Protein AF-A0AA95D814-F1 (afdb_monomer)

Radius of gyration: 14.43 Å; Cα contacts (8 Å, |Δi|>4): 117; chains: 1; bounding box: 37×27×40 Å

Foldseek 3Di:
DVVLLVQLVVLLVVLVVVDDDDQPVLVVLLVVCVVDDPVVSLVVQLVVLLVLLCVLLPVVLVVDDDLVCSLPVSQVVQLVVSVGPDPSSCSNSSSLSNSLSVCCSVDHSVSSSVSSSVVSVVSVVVSVD

Sequence (129 aa):
MLVSLGVMVSTALIMSAIFSGCAVNQETLVTVQDQAPMLPFILFLLNASVVEEVFYREVLWGVLSQPVVQFLLTSFLFTLAHHPSSLITWGLYGSLGLVLGLVRLKADCFTSTLVHLSWNGIVFFLSLL

Solvent-accessible surface area (backbone atoms only — not comparable to full-atom values): 6921 Å² total; per-residue (Å²): 99,70,69,56,51,52,52,51,52,50,49,47,53,50,43,57,73,78,41,94,78,80,47,70,60,58,54,49,50,52,57,48,54,78,74,44,62,66,68,64,49,51,52,48,54,52,48,49,31,48,52,52,32,46,45,37,55,41,54,54,30,68,74,43,90,46,72,69,55,31,34,52,50,39,12,50,53,51,22,55,75,61,64,54,86,45,74,57,35,42,51,49,37,37,51,48,23,44,49,40,30,50,38,35,74,76,65,36,48,67,62,24,26,53,44,46,41,50,51,54,52,50,53,53,56,60,71,76,108

pLDDT: mean 91.0, std 8.49, range [60.0, 98.69]

Secondary structure (DSSP, 8-state):
-HHHHHHHHHHHHHHHHHS----HHHHHHHHHHHHS-HHHHHHHHHHHHHHHHIIIIIIHHHH---HHHHHHHHHHHHHHHT---SHHHHHHHHHHHHHHHHHHHHS-HHHHHHHHHHHHHHHHHHHT-

Structure (mmCIF, N/CA/C/O backbone):
data_AF-A0AA95D814-F1
#
_entry.id   AF-A0AA95D814-F1
#
loop_
_atom_site.group_PDB
_atom_site.id
_atom_site.type_symbol
_atom_site.label_atom_id
_atom_site.label_alt_id
_atom_site.label_comp_id
_atom_site.label_asym_id
_atom_site.label_entity_id
_atom_site.label_seq_id
_atom_site.pdbx_PDB_ins_code
_atom_site.Cartn_x
_atom_site.Cartn_y
_atom_site.Cartn_z
_atom_site.occupancy
_atom_site.B_iso_or_equiv
_atom_site.auth_seq_id
_atom_site.auth_comp_id
_atom_site.auth_asym_id
_atom_site.auth_atom_id
_atom_site.pdbx_PDB_model_num
ATOM 1 N N . MET A 1 1 ? 4.962 9.132 8.890 1.00 76.31 1 MET A N 1
ATOM 2 C CA . MET A 1 1 ? 5.333 9.260 7.463 1.00 76.31 1 MET A CA 1
ATOM 3 C C . MET A 1 1 ? 6.809 8.939 7.220 1.00 76.31 1 MET A C 1
ATOM 5 O O . MET A 1 1 ? 7.071 7.855 6.730 1.00 76.31 1 MET A O 1
ATOM 9 N N . LEU A 1 2 ? 7.776 9.788 7.607 1.00 84.25 2 LEU A N 1
ATOM 10 C CA . LEU A 1 2 ? 9.208 9.550 7.315 1.00 84.25 2 LEU A CA 1
ATOM 11 C C . LEU A 1 2 ? 9.769 8.253 7.918 1.00 84.25 2 LEU A C 1
ATOM 13 O O . LEU A 1 2 ? 10.457 7.513 7.227 1.00 84.25 2 LEU A O 1
ATOM 17 N N . VAL A 1 3 ? 9.429 7.940 9.175 1.00 87.31 3 VAL A N 1
ATOM 18 C CA . VAL A 1 3 ? 9.841 6.675 9.816 1.00 87.31 3 VAL A CA 1
ATOM 19 C C . VAL A 1 3 ? 9.297 5.468 9.047 1.00 87.31 3 VAL A C 1
ATOM 21 O O . VAL A 1 3 ? 10.037 4.534 8.770 1.00 87.31 3 VAL A O 1
ATOM 24 N N . SER A 1 4 ? 8.022 5.513 8.651 1.00 87.00 4 SER A N 1
ATOM 25 C CA . SER A 1 4 ? 7.368 4.466 7.858 1.00 87.00 4 SER A CA 1
ATOM 26 C C . SER A 1 4 ? 8.091 4.238 6.528 1.00 87.00 4 SER A C 1
ATOM 28 O O . SER A 1 4 ? 8.433 3.105 6.208 1.00 87.00 4 SER A O 1
ATOM 30 N N . LEU A 1 5 ? 8.405 5.317 5.804 1.00 87.38 5 LEU A N 1
ATOM 31 C CA . LEU A 1 5 ? 9.161 5.247 4.551 1.00 87.38 5 LEU A CA 1
ATOM 32 C C . LEU A 1 5 ? 10.577 4.701 4.772 1.00 87.38 5 LEU A C 1
ATOM 34 O O . LEU A 1 5 ? 11.019 3.843 4.017 1.00 87.38 5 LEU A O 1
ATOM 38 N N . GLY A 1 6 ? 11.261 5.129 5.836 1.00 86.38 6 GLY A N 1
ATOM 39 C CA . GLY A 1 6 ? 12.580 4.609 6.200 1.00 86.38 6 GLY A CA 1
ATOM 40 C C . GLY A 1 6 ? 12.572 3.100 6.463 1.00 86.38 6 GLY A C 1
ATOM 41 O O . GLY A 1 6 ? 13.455 2.391 5.982 1.00 86.38 6 GLY A O 1
ATOM 42 N N . VAL A 1 7 ? 11.552 2.589 7.162 1.00 88.31 7 VAL A N 1
ATOM 43 C CA . VAL A 1 7 ? 11.365 1.144 7.394 1.00 88.31 7 VAL A CA 1
ATOM 44 C C . VAL A 1 7 ? 11.106 0.405 6.082 1.00 88.31 7 VAL A C 1
ATOM 46 O O . VAL A 1 7 ? 11.696 -0.650 5.850 1.00 88.31 7 VAL A O 1
ATOM 49 N N . MET A 1 8 ? 10.267 0.958 5.207 1.00 88.81 8 MET A N 1
ATOM 50 C CA . MET A 1 8 ? 9.931 0.343 3.919 1.00 88.81 8 MET A CA 1
ATOM 51 C C . MET A 1 8 ? 11.145 0.269 2.987 1.00 88.81 8 MET A C 1
ATOM 53 O O . MET A 1 8 ? 11.447 -0.802 2.468 1.00 88.81 8 MET A O 1
ATOM 57 N N . VAL A 1 9 ? 11.903 1.364 2.858 1.00 88.19 9 VAL A N 1
ATOM 58 C CA . VAL A 1 9 ? 13.158 1.397 2.087 1.00 88.19 9 VAL A CA 1
ATOM 59 C C . VAL A 1 9 ? 14.169 0.408 2.662 1.00 88.19 9 VAL A C 1
ATOM 61 O O . VAL A 1 9 ? 14.727 -0.393 1.920 1.00 88.19 9 VAL A O 1
ATOM 64 N N . SER A 1 10 ? 14.376 0.411 3.983 1.00 88.19 10 SER A N 1
ATOM 65 C CA . SER A 1 10 ? 15.325 -0.509 4.626 1.00 88.19 10 SER A CA 1
ATOM 66 C C . SER A 1 10 ? 14.944 -1.968 4.386 1.00 88.19 10 SER A C 1
ATOM 68 O O . SER A 1 10 ? 15.802 -2.782 4.059 1.00 88.19 10 SER A O 1
ATOM 70 N N . THR A 1 11 ? 13.655 -2.299 4.494 1.00 84.94 11 THR A N 1
ATOM 71 C CA . THR A 1 11 ? 13.174 -3.664 4.257 1.00 84.94 11 THR A CA 1
ATOM 72 C C . THR A 1 11 ? 13.371 -4.063 2.802 1.00 84.94 11 THR A C 1
ATOM 74 O O . THR A 1 11 ? 13.866 -5.155 2.543 1.00 84.94 11 THR A O 1
ATOM 77 N N . ALA A 1 12 ? 13.065 -3.175 1.854 1.00 84.25 12 ALA A N 1
ATOM 78 C CA . ALA A 1 1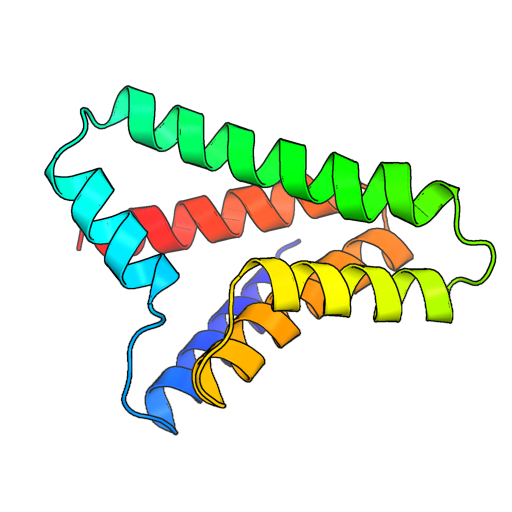2 ? 13.294 -3.442 0.440 1.00 84.25 12 ALA A CA 1
ATOM 79 C C . ALA A 1 12 ? 14.775 -3.692 0.128 1.00 84.25 12 ALA A C 1
ATOM 81 O O . ALA A 1 12 ? 15.098 -4.677 -0.528 1.00 84.25 12 ALA A O 1
ATOM 82 N N . LEU A 1 13 ? 15.681 -2.872 0.668 1.00 85.50 13 LEU A N 1
ATOM 83 C CA . LEU A 1 13 ? 17.125 -3.059 0.496 1.00 85.50 13 LEU A CA 1
ATOM 84 C C . LEU A 1 13 ? 17.620 -4.377 1.106 1.00 85.50 13 LEU A C 1
ATOM 86 O O . LEU A 1 13 ? 18.391 -5.092 0.471 1.00 85.50 13 LEU A O 1
ATOM 90 N N . ILE A 1 14 ? 17.163 -4.722 2.314 1.00 85.94 14 ILE A N 1
ATOM 91 C CA . ILE A 1 14 ? 17.521 -5.981 2.983 1.00 85.94 14 ILE A CA 1
ATOM 92 C C . ILE A 1 14 ? 17.025 -7.183 2.171 1.00 85.94 14 ILE A C 1
ATOM 94 O O . ILE A 1 14 ? 17.789 -8.118 1.940 1.00 85.94 14 ILE A O 1
ATOM 98 N N . MET A 1 15 ? 15.771 -7.157 1.711 1.00 82.50 15 MET A N 1
ATOM 99 C CA . MET A 1 15 ? 15.199 -8.250 0.919 1.00 82.50 15 MET A CA 1
ATOM 100 C C . MET A 1 15 ? 15.957 -8.438 -0.397 1.00 82.50 15 MET A C 1
ATOM 102 O O . MET A 1 15 ? 16.285 -9.573 -0.733 1.00 82.50 15 MET A O 1
ATOM 106 N N . SER A 1 16 ? 16.316 -7.346 -1.078 1.00 79.31 16 SER A N 1
ATOM 107 C CA . SER A 1 16 ? 17.122 -7.379 -2.306 1.00 79.31 16 SER A CA 1
ATOM 108 C C . SER A 1 16 ? 18.564 -7.847 -2.084 1.00 79.31 16 SER A C 1
ATOM 110 O O . SER A 1 16 ? 19.160 -8.436 -2.979 1.00 79.31 16 SER A O 1
ATOM 112 N N . ALA A 1 17 ? 19.149 -7.588 -0.910 1.00 82.00 17 ALA A N 1
ATOM 113 C CA . ALA A 1 17 ? 20.508 -8.028 -0.588 1.00 82.00 17 ALA A CA 1
ATOM 114 C C . ALA A 1 17 ? 20.576 -9.520 -0.226 1.00 82.00 17 ALA A C 1
ATOM 116 O O . ALA A 1 17 ? 21.564 -10.186 -0.529 1.00 82.00 17 ALA A O 1
ATOM 117 N N . ILE A 1 18 ? 19.544 -10.038 0.447 1.00 79.75 18 ILE A N 1
ATOM 118 C CA . ILE A 1 18 ? 19.492 -11.432 0.910 1.00 79.75 18 ILE A CA 1
ATOM 119 C C . ILE A 1 18 ? 19.026 -12.369 -0.204 1.00 79.75 18 ILE A C 1
ATOM 121 O O . ILE A 1 18 ? 19.485 -13.509 -0.282 1.00 79.75 18 ILE A O 1
ATOM 125 N N . PHE A 1 19 ? 18.117 -11.910 -1.060 1.00 73.31 19 PHE A N 1
ATOM 126 C CA . PHE A 1 19 ? 17.492 -12.753 -2.061 1.00 73.31 19 PHE A CA 1
ATOM 127 C C . PHE A 1 19 ? 17.583 -12.151 -3.466 1.00 73.31 19 PHE A C 1
ATOM 129 O O . PHE A 1 19 ? 17.277 -10.982 -3.681 1.00 73.31 19 PHE A O 1
ATOM 136 N N . SER A 1 20 ? 17.944 -12.976 -4.449 1.00 64.25 20 SER A N 1
ATOM 137 C CA . SER A 1 20 ? 17.944 -12.596 -5.861 1.00 64.25 20 SER A CA 1
ATOM 138 C C . SER A 1 20 ? 16.560 -12.820 -6.485 1.00 64.25 20 SER A C 1
ATOM 140 O O . SER A 1 20 ? 16.069 -13.946 -6.555 1.00 64.25 20 SER A O 1
ATOM 142 N N . GLY A 1 21 ? 15.916 -11.749 -6.952 1.00 61.56 21 GLY A N 1
ATOM 143 C CA . GLY A 1 21 ? 14.664 -11.830 -7.712 1.00 61.56 21 GLY A CA 1
ATOM 144 C C . GLY A 1 21 ? 13.856 -10.534 -7.690 1.00 61.56 21 GLY A C 1
ATOM 145 O O . GLY A 1 21 ? 13.882 -9.800 -6.705 1.00 61.56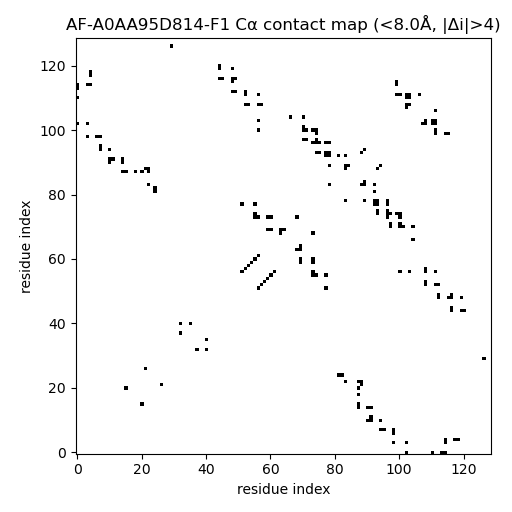 21 GLY A O 1
ATOM 146 N N . CYS A 1 22 ? 13.129 -10.263 -8.775 1.00 60.00 22 CYS A N 1
ATOM 147 C CA . CYS A 1 22 ? 12.170 -9.161 -8.856 1.00 60.00 22 CYS A CA 1
ATOM 148 C C . CYS A 1 22 ? 10.751 -9.679 -8.577 1.00 60.00 22 CYS A C 1
ATOM 150 O O . CYS A 1 22 ? 10.443 -10.846 -8.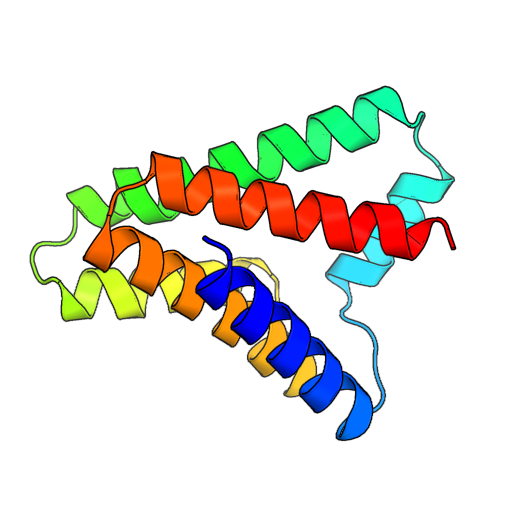825 1.00 60.00 22 CYS A O 1
ATOM 152 N N . ALA A 1 23 ? 9.880 -8.825 -8.047 1.00 68.56 23 ALA A N 1
ATOM 153 C CA . ALA A 1 23 ? 8.477 -9.170 -7.881 1.00 68.56 23 ALA A CA 1
ATOM 154 C C . ALA A 1 23 ? 7.762 -9.169 -9.245 1.00 68.56 23 ALA A C 1
ATOM 156 O O . ALA A 1 23 ? 7.904 -8.219 -10.008 1.00 68.56 23 ALA A O 1
ATOM 157 N N . VAL A 1 24 ? 6.978 -10.206 -9.555 1.00 67.81 24 VAL A N 1
ATOM 158 C CA . VAL A 1 24 ? 6.319 -10.371 -10.873 1.00 67.81 24 VAL A CA 1
ATOM 159 C C . VAL A 1 24 ? 5.409 -9.187 -11.222 1.00 67.81 24 VAL A C 1
ATOM 161 O O . VAL A 1 24 ? 5.359 -8.720 -12.359 1.00 67.81 24 VAL A O 1
ATOM 164 N N . ASN A 1 25 ? 4.691 -8.661 -10.237 1.00 68.94 25 ASN A N 1
ATOM 165 C CA . ASN A 1 25 ? 3.874 -7.466 -10.405 1.00 68.94 25 ASN A CA 1
ATOM 166 C C . ASN A 1 25 ? 4.722 -6.200 -10.616 1.00 68.94 25 ASN A C 1
ATOM 168 O O . ASN A 1 25 ? 4.330 -5.359 -11.416 1.00 68.94 25 ASN A O 1
ATOM 172 N N . GLN A 1 26 ? 5.895 -6.081 -9.985 1.00 73.88 26 GLN A N 1
ATOM 173 C CA . GLN A 1 26 ? 6.836 -4.994 -10.273 1.00 73.88 26 GLN A CA 1
ATOM 174 C C . GLN A 1 26 ? 7.351 -5.072 -11.717 1.00 73.88 26 GLN A C 1
ATOM 176 O O . GLN A 1 26 ? 7.381 -4.062 -12.411 1.00 73.88 26 GLN A O 1
ATOM 181 N N . GLU A 1 27 ? 7.698 -6.265 -12.198 1.00 80.12 27 GLU A N 1
ATOM 182 C CA . GLU A 1 27 ? 8.118 -6.491 -13.589 1.00 80.12 27 GLU A CA 1
ATOM 183 C C . GLU A 1 27 ? 6.998 -6.155 -14.589 1.00 80.12 27 GLU A C 1
ATOM 185 O O . GLU A 1 27 ? 7.230 -5.512 -15.616 1.00 80.12 27 GLU A O 1
ATOM 190 N N . THR A 1 28 ? 5.756 -6.511 -14.249 1.00 80.94 28 THR A N 1
ATOM 191 C CA . THR A 1 28 ? 4.573 -6.150 -15.043 1.00 80.94 28 THR A CA 1
ATOM 192 C C . THR A 1 28 ? 4.387 -4.632 -15.101 1.00 80.94 28 THR A C 1
ATOM 194 O O . THR A 1 28 ? 4.134 -4.091 -16.174 1.00 80.94 28 THR A O 1
ATOM 197 N N . LEU A 1 29 ? 4.544 -3.929 -13.973 1.00 80.75 29 LEU A N 1
ATOM 198 C CA . LEU A 1 29 ? 4.439 -2.468 -13.919 1.00 80.75 29 LEU A CA 1
ATOM 199 C C . LEU A 1 29 ? 5.503 -1.784 -14.776 1.00 80.75 29 LEU A C 1
ATOM 201 O O . LEU A 1 29 ? 5.159 -0.866 -15.513 1.00 80.75 29 LEU A O 1
ATOM 205 N N . VAL A 1 30 ? 6.751 -2.255 -14.729 1.00 81.69 30 VAL A N 1
ATOM 206 C CA . VAL A 1 30 ? 7.836 -1.741 -15.583 1.00 81.69 30 VAL A CA 1
ATOM 207 C C . VAL A 1 30 ? 7.513 -1.970 -17.062 1.00 81.69 30 VAL A C 1
ATOM 209 O O . VAL A 1 30 ? 7.594 -1.043 -17.860 1.00 81.69 30 VAL A O 1
ATOM 212 N N . THR A 1 31 ? 7.026 -3.161 -17.422 1.00 85.69 31 THR A N 1
ATOM 213 C CA . THR A 1 31 ? 6.624 -3.468 -18.807 1.00 85.69 31 THR A CA 1
ATOM 214 C C . THR A 1 31 ? 5.503 -2.548 -19.303 1.00 85.69 31 THR A C 1
ATOM 216 O O . THR A 1 31 ? 5.533 -2.080 -20.440 1.00 85.69 31 THR A O 1
ATOM 219 N N . VAL A 1 32 ? 4.496 -2.279 -18.464 1.00 82.69 32 VAL A N 1
ATOM 220 C CA . VAL A 1 32 ? 3.398 -1.358 -18.801 1.00 82.69 32 VAL A CA 1
ATOM 221 C C . VAL A 1 32 ? 3.899 0.083 -18.885 1.00 82.69 32 VAL A C 1
ATOM 223 O O . VAL A 1 32 ? 3.480 0.810 -19.783 1.00 82.69 32 VAL A O 1
ATOM 226 N N . GLN A 1 33 ? 4.800 0.496 -17.992 1.00 85.94 33 GLN A N 1
ATOM 227 C CA . GLN A 1 33 ? 5.418 1.823 -18.003 1.00 85.94 33 GLN A CA 1
ATOM 228 C C . GLN A 1 33 ? 6.168 2.090 -19.311 1.00 85.94 33 GLN A C 1
ATOM 230 O O . GLN A 1 33 ? 6.014 3.167 -19.879 1.00 85.94 33 GLN A O 1
ATOM 235 N N . ASP A 1 34 ? 6.903 1.102 -19.827 1.00 84.44 34 ASP A N 1
ATOM 236 C CA . ASP A 1 34 ? 7.643 1.214 -21.092 1.00 84.44 34 ASP A CA 1
ATOM 237 C C . ASP A 1 34 ? 6.728 1.363 -22.320 1.00 84.44 34 ASP A C 1
ATOM 239 O O . ASP A 1 34 ? 7.152 1.843 -23.373 1.00 84.44 34 ASP A O 1
ATOM 243 N N . GLN A 1 35 ? 5.463 0.951 -22.204 1.00 88.50 35 GLN A N 1
ATOM 244 C CA . GLN A 1 35 ? 4.486 0.956 -23.298 1.00 88.50 35 GLN A CA 1
ATOM 245 C C . GLN A 1 35 ? 3.462 2.093 -23.193 1.00 88.50 35 GLN A C 1
ATOM 247 O O . GLN A 1 35 ? 2.846 2.469 -24.194 1.00 88.50 35 GLN A O 1
ATOM 252 N N . ALA A 1 36 ? 3.241 2.628 -21.993 1.00 85.00 36 ALA A N 1
ATOM 253 C CA . ALA A 1 36 ? 2.213 3.619 -21.717 1.00 85.00 36 ALA A CA 1
ATOM 254 C C . ALA A 1 36 ? 2.778 5.049 -21.717 1.00 85.00 36 ALA A C 1
ATOM 256 O O . ALA A 1 36 ? 3.895 5.290 -21.262 1.00 85.00 36 ALA A O 1
ATOM 257 N N . PRO A 1 37 ? 1.992 6.058 -22.139 1.00 91.31 37 PRO A N 1
ATOM 258 C CA . PRO A 1 37 ? 2.365 7.442 -21.899 1.00 91.31 37 PRO A CA 1
ATOM 259 C C . PRO A 1 37 ? 2.489 7.716 -20.391 1.00 91.31 37 PRO A C 1
ATOM 261 O O . PRO A 1 37 ? 1.670 7.263 -19.587 1.00 91.31 37 PRO A O 1
ATOM 264 N N . MET A 1 38 ? 3.483 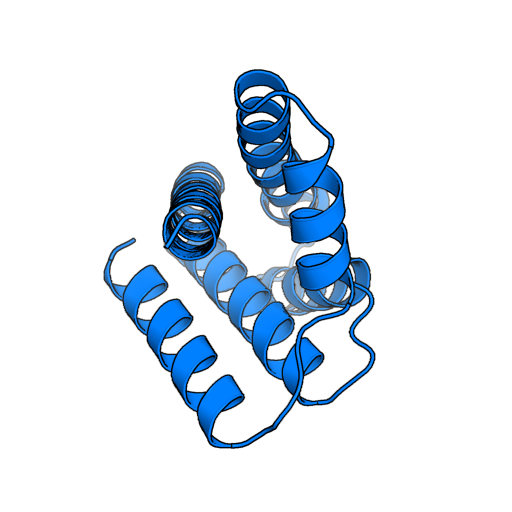8.523 -20.020 1.00 89.25 38 MET A N 1
ATOM 265 C CA . MET A 1 38 ? 3.855 8.762 -18.619 1.00 89.25 38 MET A CA 1
ATOM 266 C C . MET A 1 38 ? 2.712 9.307 -17.755 1.00 89.25 38 MET A C 1
ATOM 268 O O . MET A 1 38 ? 2.541 8.886 -16.615 1.00 89.25 38 MET A O 1
ATOM 272 N N . LEU A 1 39 ? 1.905 10.234 -18.283 1.00 91.94 39 LEU A N 1
ATOM 273 C CA . LEU A 1 39 ? 0.819 10.850 -17.516 1.00 91.94 39 LEU A CA 1
ATOM 274 C C . LEU A 1 39 ? -0.276 9.833 -17.110 1.00 91.94 39 LEU A C 1
ATOM 276 O O . LEU A 1 39 ? -0.580 9.759 -15.920 1.00 91.94 39 LEU A O 1
ATOM 280 N N . PRO A 1 40 ? -0.842 9.019 -18.026 1.00 92.56 40 PRO A N 1
ATOM 281 C CA . PRO A 1 40 ? -1.706 7.892 -17.671 1.00 92.56 40 PRO A CA 1
ATOM 282 C C . PRO A 1 40 ? -1.107 6.939 -16.634 1.00 92.56 40 PRO A C 1
ATOM 284 O O . PRO A 1 40 ? -1.820 6.521 -15.725 1.00 92.56 40 PRO A O 1
ATOM 287 N N . PHE A 1 41 ? 0.187 6.626 -16.733 1.00 92.06 41 PHE A N 1
ATOM 288 C CA . PHE A 1 41 ? 0.846 5.735 -15.778 1.00 92.06 41 PHE A CA 1
ATOM 289 C C . PHE A 1 41 ? 0.931 6.352 -14.374 1.00 92.06 41 PHE A C 1
ATOM 291 O O . PHE A 1 41 ? 0.592 5.703 -13.386 1.00 92.06 41 PHE A O 1
ATOM 298 N N . ILE A 1 42 ? 1.275 7.639 -14.273 1.00 93.69 42 ILE A N 1
ATOM 299 C CA . ILE A 1 42 ? 1.257 8.375 -12.999 1.00 93.69 42 ILE A CA 1
ATOM 300 C C . ILE A 1 42 ? -0.157 8.393 -12.407 1.00 93.69 42 ILE A C 1
ATOM 302 O O . ILE A 1 42 ? -0.328 8.105 -11.224 1.00 93.69 42 ILE A O 1
ATOM 306 N N . LEU A 1 43 ? -1.183 8.689 -13.212 1.00 94.88 43 LEU A N 1
ATOM 307 C CA . LEU A 1 43 ? -2.577 8.674 -12.752 1.00 94.88 43 LEU A CA 1
ATOM 308 C C . LEU A 1 43 ? -3.008 7.285 -12.272 1.00 94.88 43 LEU A C 1
ATOM 310 O O . LEU A 1 43 ? -3.718 7.183 -11.273 1.00 94.88 43 LEU A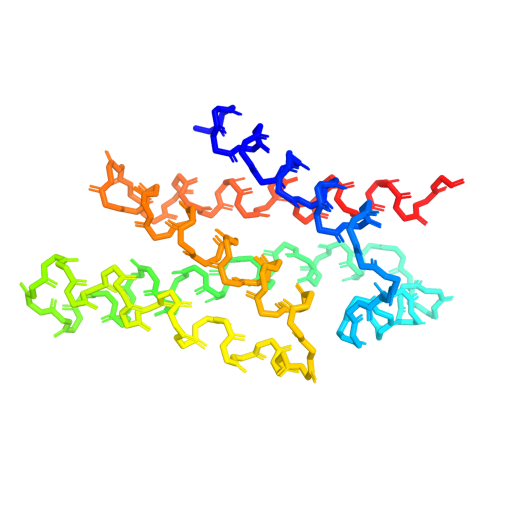 O 1
ATOM 314 N N . PHE A 1 44 ? -2.551 6.225 -12.941 1.00 93.69 44 PHE A N 1
ATOM 315 C CA . PHE A 1 44 ? -2.760 4.851 -12.502 1.00 93.69 44 PHE A CA 1
ATOM 316 C C . PHE A 1 44 ? -2.130 4.596 -11.125 1.00 93.69 44 PHE A C 1
ATOM 318 O O . PHE A 1 44 ? -2.829 4.100 -10.245 1.00 93.69 44 PHE A O 1
ATOM 325 N N . LEU A 1 45 ? -0.873 4.996 -10.896 1.00 94.12 45 LEU A N 1
ATOM 326 C CA . LEU A 1 45 ? -0.207 4.831 -9.595 1.00 94.12 45 LEU A CA 1
ATOM 327 C C . LEU A 1 45 ? -0.914 5.605 -8.474 1.00 94.12 45 LEU A C 1
ATOM 329 O O . LEU A 1 45 ? -1.100 5.070 -7.380 1.00 94.12 45 LEU A O 1
ATOM 333 N N . LEU A 1 46 ? -1.336 6.845 -8.751 1.00 95.62 46 LEU A N 1
ATOM 334 C CA . LEU A 1 46 ? -2.101 7.657 -7.800 1.00 95.62 46 LEU A CA 1
ATOM 335 C C . LEU A 1 46 ? -3.429 6.977 -7.446 1.00 95.62 46 LEU A C 1
ATOM 337 O O . LEU A 1 46 ? -3.778 6.851 -6.272 1.00 95.62 46 LEU A O 1
ATOM 341 N N . ASN A 1 47 ? -4.160 6.525 -8.465 1.00 97.38 47 ASN A N 1
ATOM 342 C CA . ASN A 1 47 ? -5.445 5.865 -8.291 1.00 97.38 47 ASN A CA 1
ATOM 343 C C . ASN A 1 47 ? -5.306 4.534 -7.541 1.00 97.38 47 ASN A C 1
ATOM 345 O O . ASN A 1 47 ? -6.098 4.272 -6.640 1.00 97.38 47 ASN A O 1
ATOM 349 N N . ALA A 1 48 ? -4.298 3.723 -7.872 1.00 94.88 48 ALA A N 1
ATOM 350 C CA . ALA A 1 48 ? -4.038 2.445 -7.216 1.00 94.88 48 ALA A CA 1
ATOM 351 C C . ALA A 1 48 ? -3.841 2.625 -5.705 1.00 94.88 48 ALA A C 1
ATOM 353 O O . ALA A 1 48 ? -4.572 2.019 -4.923 1.00 94.88 48 ALA A O 1
ATOM 354 N N . SER A 1 49 ? -2.964 3.547 -5.282 1.00 97.00 49 SER A N 1
ATOM 355 C CA . SER A 1 49 ? -2.749 3.815 -3.853 1.00 97.00 49 SER A CA 1
ATOM 356 C C . SER A 1 49 ? -4.026 4.249 -3.131 1.00 97.00 49 SER A C 1
ATOM 358 O O . SER A 1 49 ? -4.283 3.794 -2.021 1.00 97.00 49 SER A O 1
ATOM 360 N N . VAL A 1 50 ? -4.843 5.116 -3.740 1.00 98.38 50 VAL A N 1
ATOM 361 C CA . VAL A 1 50 ? -6.100 5.572 -3.123 1.00 98.38 50 VAL A CA 1
ATOM 362 C C . VAL A 1 50 ? -7.100 4.425 -3.001 1.00 98.38 50 VAL A C 1
ATOM 364 O O . VAL A 1 50 ? -7.670 4.225 -1.931 1.00 98.38 50 VAL A O 1
ATOM 367 N N . VAL A 1 51 ? -7.318 3.668 -4.079 1.00 98.50 51 VAL A N 1
ATOM 368 C CA . VAL A 1 51 ? -8.294 2.570 -4.104 1.00 98.50 51 VAL A CA 1
ATOM 369 C C . VAL A 1 51 ? -7.914 1.483 -3.106 1.00 98.50 51 VAL A C 1
ATOM 371 O O . VAL A 1 51 ? -8.773 1.023 -2.353 1.00 98.50 51 VAL A O 1
ATOM 374 N N . GLU A 1 52 ? -6.641 1.098 -3.059 1.00 98.31 52 GLU A N 1
ATOM 375 C CA . GLU A 1 52 ? -6.160 0.069 -2.140 1.00 98.31 52 GLU A CA 1
ATOM 376 C C . GLU A 1 52 ? -6.328 0.497 -0.679 1.00 98.31 52 GLU A C 1
ATOM 378 O O . GLU A 1 52 ? -6.878 -0.257 0.128 1.00 98.31 52 GLU A O 1
ATOM 383 N N . GLU A 1 53 ? -5.943 1.725 -0.329 1.00 98.62 53 GLU A N 1
ATOM 384 C CA . GLU A 1 53 ? -6.079 2.203 1.047 1.00 98.62 53 GLU A CA 1
ATOM 385 C C . GLU A 1 53 ? -7.541 2.400 1.451 1.00 98.62 53 GLU A C 1
ATOM 387 O O . GLU A 1 53 ? -7.933 1.958 2.530 1.00 98.62 53 GLU A O 1
ATOM 392 N N . VAL A 1 54 ? -8.388 2.966 0.589 1.00 98.62 54 VAL A N 1
ATOM 393 C CA . VAL A 1 54 ? -9.827 3.082 0.880 1.00 98.62 54 VAL A CA 1
ATOM 394 C C . VAL A 1 54 ? -10.446 1.700 1.075 1.00 98.62 54 VAL A C 1
ATOM 396 O O . VAL A 1 54 ? -11.187 1.485 2.034 1.00 98.62 54 VAL A O 1
ATOM 399 N N . PHE A 1 55 ? -10.123 0.732 0.218 1.00 98.69 55 PHE A N 1
ATOM 400 C CA . PHE A 1 55 ? -10.674 -0.612 0.335 1.00 98.69 55 PHE A CA 1
ATOM 401 C C . PHE A 1 55 ? -10.213 -1.310 1.620 1.00 98.69 55 PHE A C 1
ATOM 403 O O . PHE A 1 55 ? -11.040 -1.764 2.415 1.00 98.69 55 PHE A O 1
ATOM 410 N N . TYR A 1 56 ? -8.903 -1.385 1.862 1.00 98.62 56 TYR A N 1
ATOM 411 C CA . TYR A 1 56 ? -8.377 -2.177 2.971 1.00 98.62 56 TYR A CA 1
ATOM 412 C C . TYR A 1 56 ? -8.338 -1.435 4.308 1.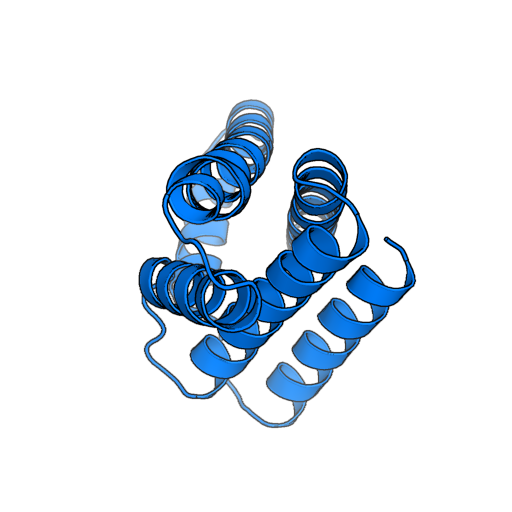00 98.62 56 TYR A C 1
ATOM 414 O O . TYR A 1 56 ? -8.490 -2.070 5.350 1.00 98.62 56 TYR A O 1
ATOM 422 N N . ARG A 1 57 ? -8.062 -0.129 4.316 1.00 98.38 57 ARG A N 1
ATOM 423 C CA . ARG A 1 57 ? -7.842 0.672 5.534 1.00 98.38 57 ARG A CA 1
ATOM 424 C C . ARG A 1 57 ? -9.032 1.539 5.925 1.00 98.38 57 ARG A C 1
ATOM 426 O O . ARG A 1 57 ? -9.031 2.029 7.051 1.00 98.38 57 ARG A O 1
ATOM 433 N N . GLU A 1 58 ? -10.055 1.662 5.082 1.00 98.12 58 GLU A N 1
ATOM 434 C CA . GLU A 1 58 ? -11.305 2.337 5.448 1.00 98.12 58 GLU A CA 1
ATOM 435 C C . GLU A 1 58 ? -12.503 1.383 5.428 1.00 98.12 58 GLU A C 1
ATOM 437 O O . GLU A 1 58 ? -13.084 1.115 6.479 1.00 98.12 58 GLU A O 1
ATOM 442 N N . VAL A 1 59 ? -12.834 0.796 4.274 1.00 98.56 59 VAL A N 1
ATOM 443 C CA . VAL A 1 59 ? -14.031 -0.049 4.113 1.00 98.56 59 VAL A CA 1
ATOM 444 C C . VAL A 1 59 ? -13.904 -1.347 4.905 1.00 98.56 59 VAL A C 1
ATOM 446 O O . VAL A 1 59 ? -14.675 -1.585 5.833 1.00 98.56 59 VAL A O 1
ATOM 449 N N . LEU A 1 60 ? -12.919 -2.190 4.581 1.00 98.31 60 LEU A N 1
ATOM 450 C CA . LEU A 1 60 ? -12.742 -3.468 5.272 1.00 98.31 60 LEU A CA 1
ATOM 451 C C . LEU A 1 60 ? -12.363 -3.260 6.742 1.00 98.31 60 LEU A C 1
ATOM 453 O O . LEU A 1 60 ? -12.826 -3.990 7.616 1.00 98.31 60 LEU A O 1
ATOM 457 N N . TRP A 1 61 ? -11.564 -2.229 7.020 1.00 98.38 61 TRP A N 1
ATOM 458 C CA . TRP A 1 61 ? -11.203 -1.835 8.378 1.00 98.38 61 TRP A CA 1
ATOM 459 C C . TRP A 1 61 ? -12.431 -1.515 9.236 1.00 98.38 61 TRP A C 1
ATOM 461 O O . TRP A 1 61 ? -12.519 -1.984 10.370 1.00 98.38 61 TRP A O 1
ATOM 471 N N . GLY A 1 62 ? -13.387 -0.752 8.694 1.00 97.75 62 GLY A N 1
ATOM 472 C CA . GLY A 1 62 ? -14.608 -0.338 9.388 1.00 97.75 62 GLY A CA 1
ATOM 473 C C . GLY A 1 62 ? -15.605 -1.470 9.648 1.00 97.75 62 GLY A C 1
ATOM 474 O O . GLY A 1 62 ? -16.393 -1.379 10.586 1.00 97.75 62 GLY A O 1
ATOM 475 N N . VAL A 1 63 ? -15.555 -2.554 8.866 1.00 97.88 63 VAL A N 1
ATOM 476 C CA . VAL A 1 63 ? -16.390 -3.753 9.085 1.00 97.88 63 VAL A CA 1
ATOM 477 C C . VAL A 1 63 ? -15.866 -4.609 10.246 1.00 97.88 63 VAL A C 1
ATOM 479 O O . VAL A 1 63 ? -16.630 -5.307 10.912 1.00 97.88 63 VAL A O 1
ATOM 482 N N . LEU A 1 64 ? -14.560 -4.569 10.510 1.00 97.31 64 LEU A N 1
ATOM 483 C CA . LEU A 1 64 ? -13.910 -5.368 11.547 1.00 97.31 64 LEU A CA 1
ATOM 484 C C . LEU A 1 64 ? -13.944 -4.640 12.897 1.00 97.31 64 LEU A C 1
ATOM 486 O O . LEU A 1 64 ? -13.753 -3.432 12.967 1.00 97.31 64 LEU A O 1
ATOM 490 N N . SER A 1 65 ? -14.136 -5.379 13.992 1.00 94.44 65 SER A N 1
ATOM 491 C CA . SER A 1 65 ? -14.343 -4.769 15.320 1.00 94.44 65 SER A CA 1
ATOM 492 C C . SER A 1 65 ? -13.102 -4.751 16.218 1.00 94.44 65 SER A C 1
ATOM 494 O O . SER A 1 65 ? -13.039 -3.966 17.159 1.00 94.44 65 SER A O 1
ATOM 496 N N . GLN A 1 66 ? -12.122 -5.626 15.973 1.00 97.56 66 GLN A N 1
ATOM 497 C CA . GLN A 1 66 ? -10.936 -5.751 16.827 1.00 97.56 66 GLN A CA 1
ATOM 498 C C . GLN A 1 66 ? -9.703 -5.137 16.149 1.00 97.56 66 GLN A C 1
ATOM 500 O O . GLN A 1 66 ? -9.367 -5.574 15.047 1.00 97.56 66 GLN A O 1
ATOM 505 N N . PRO A 1 67 ? -8.964 -4.215 16.802 1.00 96.25 67 PRO A N 1
ATOM 506 C CA . PRO A 1 67 ? -7.802 -3.548 16.203 1.00 96.25 67 PRO A CA 1
ATOM 507 C C . PRO A 1 67 ? -6.709 -4.494 15.700 1.00 96.25 67 PRO A C 1
ATOM 509 O O . PRO A 1 67 ? -6.117 -4.268 14.649 1.00 96.25 67 PRO A O 1
ATOM 512 N N . VAL A 1 68 ? -6.458 -5.587 16.426 1.00 97.62 68 VAL A N 1
ATOM 513 C CA . VAL A 1 68 ? -5.474 -6.600 16.014 1.00 97.62 68 VAL A CA 1
ATOM 514 C C . VAL A 1 68 ? -5.943 -7.339 14.760 1.00 97.62 68 VAL A C 1
ATOM 516 O O . VAL A 1 68 ? -5.147 -7.576 13.855 1.00 97.62 68 VAL A O 1
ATOM 519 N N . VAL A 1 69 ? -7.238 -7.662 14.675 1.00 97.94 69 VAL A N 1
ATOM 520 C CA . VAL A 1 69 ? -7.822 -8.337 13.507 1.00 97.94 69 VAL A CA 1
ATOM 521 C C . VAL A 1 69 ? -7.841 -7.403 12.303 1.00 97.94 69 VAL A C 1
ATOM 523 O O . VAL A 1 69 ? -7.430 -7.832 11.233 1.00 97.94 69 VAL A O 1
ATOM 526 N N . GLN A 1 70 ? -8.243 -6.138 12.479 1.00 98.38 70 GLN A N 1
ATOM 527 C CA . GLN A 1 70 ? -8.141 -5.090 11.456 1.00 98.38 70 GLN A CA 1
ATOM 528 C C . GLN A 1 70 ? -6.733 -5.074 10.870 1.00 98.38 70 GLN A C 1
ATOM 530 O O . GLN A 1 70 ? -6.539 -5.376 9.699 1.00 98.38 70 GLN A O 1
ATOM 535 N N . PHE A 1 71 ? -5.745 -4.840 11.728 1.00 98.44 71 PHE A N 1
ATOM 536 C CA . PHE A 1 71 ? -4.352 -4.737 11.339 1.00 98.44 71 PHE A CA 1
ATOM 537 C C . PHE A 1 71 ? -3.830 -5.964 10.586 1.00 98.44 71 PHE A C 1
ATOM 539 O O . PHE A 1 71 ? -3.280 -5.824 9.492 1.00 98.44 71 PHE A O 1
ATOM 546 N N . LEU A 1 72 ? -3.988 -7.162 11.152 1.00 98.38 72 LEU A N 1
ATOM 547 C CA . LEU A 1 72 ? -3.419 -8.377 10.571 1.00 98.38 72 LEU A CA 1
ATOM 548 C C . LEU A 1 72 ? -4.163 -8.805 9.306 1.00 98.38 72 LEU A C 1
ATOM 550 O O . LEU A 1 72 ? -3.522 -9.094 8.297 1.00 98.38 72 LEU A O 1
ATOM 554 N N . LEU A 1 73 ? -5.499 -8.813 9.329 1.00 98.50 73 LEU A N 1
ATOM 555 C CA . LEU A 1 73 ? -6.299 -9.297 8.206 1.00 98.50 73 LEU A CA 1
ATOM 556 C C . LEU A 1 73 ? -6.167 -8.379 6.993 1.00 98.50 73 LEU A C 1
ATOM 558 O O . LEU A 1 73 ? -5.927 -8.858 5.887 1.00 98.50 73 LEU A O 1
ATOM 562 N N . THR A 1 74 ? -6.270 -7.062 7.180 1.00 98.38 74 THR A N 1
ATOM 563 C CA . THR A 1 74 ? -6.193 -6.124 6.054 1.00 98.38 74 THR A CA 1
ATOM 564 C C . THR A 1 74 ? -4.773 -6.039 5.487 1.00 98.38 74 THR A C 1
ATOM 566 O O . THR A 1 74 ? -4.612 -5.748 4.304 1.00 98.38 74 THR A O 1
ATOM 569 N N . SER A 1 75 ? -3.734 -6.290 6.294 1.00 98.50 75 SER A N 1
ATOM 570 C CA . SER A 1 75 ? -2.341 -6.381 5.818 1.00 98.50 75 SER A CA 1
ATOM 571 C C . SER A 1 75 ? -2.083 -7.683 5.062 1.00 98.50 75 SER A C 1
ATOM 573 O O . SER A 1 75 ? -1.444 -7.676 4.010 1.00 98.50 75 SER A O 1
ATOM 575 N N . PHE A 1 76 ? -2.620 -8.799 5.556 1.00 98.25 76 PHE A N 1
ATOM 576 C CA . PHE A 1 76 ? -2.495 -10.099 4.907 1.00 98.25 76 PHE A CA 1
ATOM 577 C C . PHE A 1 76 ? -3.228 -10.140 3.560 1.00 98.25 76 PHE A C 1
ATOM 579 O O . PHE A 1 76 ? -2.645 -10.550 2.561 1.00 98.25 76 PHE A O 1
ATOM 586 N N . LEU A 1 77 ? -4.470 -9.651 3.498 1.00 98.44 77 LEU A N 1
ATOM 587 C CA . LEU A 1 77 ? -5.242 -9.602 2.251 1.00 98.44 77 LEU A CA 1
ATOM 588 C C . LEU A 1 77 ? -4.635 -8.645 1.220 1.00 98.44 77 LEU A C 1
ATOM 590 O O . LEU A 1 77 ? -4.615 -8.974 0.038 1.00 98.44 77 LEU A O 1
ATOM 594 N N . PHE A 1 78 ? -4.098 -7.504 1.665 1.00 98.12 78 PHE A N 1
ATOM 595 C CA . PHE A 1 78 ? -3.306 -6.610 0.817 1.00 98.12 78 PHE A CA 1
ATOM 596 C C . PHE A 1 78 ? -2.116 -7.351 0.197 1.00 98.12 78 PHE A C 1
ATOM 598 O O . PHE A 1 78 ? -1.911 -7.314 -1.012 1.00 98.12 78 PHE A O 1
ATOM 605 N N . THR A 1 79 ? -1.371 -8.092 1.020 1.00 96.81 79 THR A N 1
ATOM 606 C CA . THR A 1 79 ? -0.219 -8.883 0.568 1.00 96.81 79 THR A CA 1
ATOM 607 C C . THR A 1 79 ? -0.640 -9.929 -0.458 1.00 96.81 79 THR A C 1
ATOM 609 O O . THR A 1 79 ? -0.011 -10.047 -1.501 1.00 96.81 79 THR A O 1
ATOM 612 N N . LEU A 1 80 ? -1.733 -10.654 -0.202 1.00 96.69 80 LEU A N 1
ATOM 613 C CA . LEU A 1 80 ? -2.255 -11.666 -1.121 1.00 96.69 80 LEU A CA 1
ATOM 614 C C . LEU A 1 80 ? -2.690 -11.094 -2.475 1.00 96.69 80 LEU A C 1
ATOM 616 O O . LEU A 1 80 ? -2.467 -11.748 -3.491 1.00 96.69 80 LEU A O 1
ATOM 620 N N . ALA A 1 81 ? -3.267 -9.889 -2.509 1.00 95.94 81 ALA A N 1
ATOM 621 C CA . ALA A 1 81 ? -3.665 -9.230 -3.757 1.00 95.94 81 ALA A CA 1
ATOM 622 C C . ALA A 1 81 ? -2.479 -8.904 -4.679 1.00 95.94 81 ALA A C 1
ATOM 624 O O . ALA A 1 81 ? -2.658 -8.748 -5.882 1.00 95.94 81 ALA A O 1
ATOM 625 N N . HIS A 1 82 ? -1.259 -8.876 -4.137 1.00 92.44 82 HIS A N 1
ATOM 626 C CA . HIS A 1 82 ? -0.031 -8.710 -4.912 1.00 92.44 82 HIS A CA 1
ATOM 627 C C . HIS A 1 82 ? 0.533 -10.042 -5.442 1.00 92.44 82 HIS A C 1
ATOM 629 O O . HIS A 1 82 ? 1.634 -10.067 -5.987 1.00 92.44 82 HIS A O 1
ATOM 635 N N . HIS A 1 83 ? -0.209 -11.147 -5.288 1.00 91.44 83 HIS A N 1
ATOM 636 C CA . HIS A 1 83 ? 0.135 -12.486 -5.777 1.00 91.44 83 HIS A CA 1
ATOM 637 C C . HIS A 1 83 ? 1.590 -12.907 -5.478 1.00 91.44 83 HIS A C 1
ATOM 639 O O . HIS A 1 83 ? 2.338 -13.264 -6.393 1.00 91.44 83 HIS A O 1
ATOM 645 N N . PRO A 1 84 ? 2.024 -12.872 -4.203 1.00 90.81 84 PRO A N 1
ATOM 646 C CA . PRO A 1 84 ? 3.404 -13.162 -3.843 1.00 90.81 84 PRO A CA 1
ATOM 647 C C . PRO A 1 84 ? 3.741 -14.629 -4.144 1.00 90.81 84 PRO A C 1
ATOM 649 O O . PRO A 1 84 ? 3.130 -15.553 -3.605 1.00 90.81 84 PRO A O 1
ATOM 652 N N . SER A 1 85 ? 4.737 -14.845 -5.002 1.00 88.50 85 SER A N 1
ATOM 653 C CA . SER A 1 85 ? 5.168 -16.169 -5.477 1.00 88.50 85 SER A CA 1
ATOM 654 C C . SER A 1 85 ? 6.484 -16.647 -4.857 1.00 88.50 85 SER A C 1
ATOM 656 O O . SER A 1 85 ? 6.853 -17.811 -4.998 1.00 88.50 85 SER A O 1
ATOM 658 N N . SER A 1 86 ? 7.193 -15.772 -4.142 1.00 86.44 86 SER A N 1
ATOM 659 C CA . SER A 1 86 ? 8.474 -16.061 -3.489 1.00 86.44 86 SER A CA 1
ATOM 660 C C . SER A 1 86 ? 8.555 -15.445 -2.093 1.00 86.44 86 SER A C 1
ATOM 662 O O . SER A 1 86 ? 7.851 -14.478 -1.788 1.00 86.44 86 SER A O 1
ATOM 664 N N . LEU A 1 87 ? 9.459 -15.955 -1.248 1.00 86.44 87 LEU A N 1
ATOM 665 C CA . LEU A 1 87 ? 9.710 -15.390 0.087 1.00 86.44 87 LEU A CA 1
ATOM 666 C C . LEU A 1 87 ? 10.069 -13.897 0.035 1.00 86.44 87 LEU A C 1
ATOM 668 O O . LEU A 1 87 ? 9.670 -13.145 0.919 1.00 86.44 87 LEU A O 1
ATOM 672 N N . ILE A 1 88 ? 10.747 -13.462 -1.032 1.00 85.94 88 ILE A N 1
ATOM 673 C CA . ILE A 1 88 ? 11.079 -12.053 -1.281 1.00 85.94 88 ILE A CA 1
ATOM 674 C C . ILE A 1 88 ? 9.802 -11.233 -1.431 1.00 85.94 88 ILE A C 1
ATOM 676 O O . ILE A 1 88 ? 9.608 -10.251 -0.724 1.00 85.94 88 ILE A O 1
ATOM 680 N N . THR A 1 89 ? 8.900 -11.659 -2.321 1.00 86.56 89 THR A N 1
ATOM 681 C CA . THR A 1 89 ? 7.641 -10.943 -2.582 1.00 86.56 89 THR A CA 1
ATOM 682 C C . THR A 1 89 ? 6.710 -10.949 -1.373 1.00 86.56 89 THR A C 1
ATOM 684 O O . THR A 1 89 ? 6.055 -9.946 -1.103 1.00 86.56 89 THR A O 1
ATOM 687 N N . TRP A 1 90 ? 6.718 -12.029 -0.585 1.00 91.06 90 TRP A N 1
ATOM 688 C CA . TRP A 1 90 ? 6.046 -12.076 0.713 1.00 91.06 90 TRP A CA 1
ATOM 689 C C . TRP A 1 90 ? 6.645 -11.076 1.703 1.00 91.06 90 TRP A C 1
ATOM 691 O O . TRP A 1 90 ? 5.901 -10.371 2.376 1.00 91.06 90 TRP A O 1
ATOM 701 N N . GLY A 1 91 ? 7.974 -10.975 1.776 1.00 89.25 91 GLY A N 1
ATOM 702 C CA . GLY A 1 91 ? 8.659 -10.001 2.624 1.00 89.25 91 GLY A CA 1
ATOM 703 C C . GLY A 1 91 ? 8.378 -8.555 2.208 1.00 89.25 91 GLY A C 1
ATOM 704 O O . GLY A 1 91 ? 8.046 -7.728 3.056 1.00 89.25 91 GLY A O 1
ATOM 705 N N . LEU A 1 92 ? 8.446 -8.253 0.911 1.00 89.69 92 LEU A N 1
ATOM 706 C CA . LEU A 1 92 ? 8.202 -6.917 0.359 1.00 89.69 92 LEU A CA 1
ATOM 707 C C . LEU A 1 92 ? 6.747 -6.471 0.561 1.00 89.69 92 LEU A C 1
ATOM 709 O O . LEU A 1 92 ? 6.507 -5.480 1.248 1.00 89.69 92 LEU A O 1
ATOM 713 N N . TYR A 1 93 ? 5.768 -7.213 0.035 1.00 92.75 93 TYR A N 1
ATOM 714 C CA . TYR A 1 93 ? 4.356 -6.822 0.143 1.00 92.75 93 TYR A CA 1
ATOM 715 C C . TYR A 1 93 ? 3.791 -7.017 1.547 1.00 92.75 93 TYR A C 1
ATOM 717 O O . TYR A 1 93 ? 2.982 -6.205 1.994 1.00 92.75 93 TYR A O 1
ATOM 725 N N . GLY A 1 94 ? 4.273 -8.026 2.276 1.00 94.44 94 GLY A N 1
ATOM 726 C CA . GLY A 1 94 ? 3.945 -8.239 3.683 1.00 94.44 94 GLY A CA 1
ATOM 727 C C . GLY A 1 94 ? 4.377 -7.065 4.545 1.00 94.44 94 GLY A C 1
ATOM 728 O O . GLY A 1 94 ? 3.564 -6.500 5.276 1.00 94.44 94 GLY A O 1
ATOM 729 N N . SER A 1 95 ? 5.642 -6.654 4.438 1.00 93.44 95 SER A N 1
ATOM 730 C CA . SER A 1 95 ? 6.145 -5.508 5.201 1.00 93.44 95 SER A CA 1
ATOM 731 C C . SER A 1 95 ? 5.459 -4.201 4.806 1.00 93.44 95 SER A C 1
ATOM 733 O O . SER A 1 95 ? 5.090 -3.435 5.695 1.00 93.44 95 SER A O 1
ATOM 735 N N . LEU A 1 96 ? 5.201 -3.975 3.513 1.00 95.31 96 LEU A N 1
ATOM 736 C CA . LEU A 1 96 ? 4.427 -2.831 3.029 1.00 95.31 96 LEU A CA 1
ATOM 737 C C . LEU A 1 96 ? 3.027 -2.805 3.656 1.00 95.31 96 LEU A C 1
ATOM 739 O O . LEU A 1 96 ? 2.652 -1.822 4.297 1.00 95.31 96 LEU A O 1
ATOM 743 N N . GLY A 1 97 ? 2.287 -3.912 3.553 1.00 97.75 97 GLY A N 1
ATOM 744 C CA . GLY A 1 97 ? 0.952 -4.052 4.127 1.00 97.75 97 GLY A CA 1
ATOM 745 C C . GLY A 1 97 ? 0.940 -3.779 5.632 1.00 97.75 97 GLY A C 1
ATOM 746 O O . GLY A 1 97 ? 0.100 -3.008 6.101 1.00 97.75 97 GLY A O 1
ATOM 747 N N . LEU A 1 98 ? 1.902 -4.339 6.373 1.00 97.94 98 LEU A N 1
ATOM 748 C CA . LEU A 1 98 ? 2.053 -4.125 7.816 1.00 97.94 98 LEU A CA 1
ATOM 749 C C . LEU A 1 98 ? 2.405 -2.672 8.154 1.00 97.94 98 LEU A C 1
ATOM 751 O O . LEU A 1 98 ? 1.845 -2.113 9.092 1.00 97.94 98 LEU A O 1
ATOM 755 N N . VAL A 1 99 ? 3.294 -2.013 7.413 1.00 98.00 99 VAL A N 1
ATOM 756 C CA . VAL A 1 99 ? 3.616 -0.603 7.681 1.00 98.00 99 VAL A CA 1
ATOM 757 C C . VAL A 1 99 ? 2.392 0.282 7.446 1.00 98.00 99 VAL A C 1
ATOM 759 O O . VAL A 1 99 ? 2.070 1.103 8.305 1.00 98.00 99 VAL A O 1
ATOM 762 N N . LEU A 1 100 ? 1.661 0.078 6.350 1.00 98.31 100 LEU A N 1
ATOM 763 C CA . LEU A 1 100 ? 0.425 0.811 6.049 1.00 98.31 100 LEU A CA 1
ATOM 764 C C . LEU A 1 100 ? -0.662 0.533 7.100 1.00 98.31 100 LEU A C 1
ATOM 766 O O . LEU A 1 100 ? -1.300 1.446 7.619 1.00 98.31 100 LEU A O 1
ATOM 770 N N . GLY A 1 101 ? -0.819 -0.727 7.517 1.00 98.25 101 GLY A N 1
ATOM 771 C CA . GLY A 1 101 ? -1.713 -1.105 8.616 1.00 98.25 101 GLY A CA 1
ATOM 772 C C . GLY A 1 101 ? -1.345 -0.439 9.946 1.00 98.25 101 GLY A C 1
ATOM 773 O O . GLY A 1 101 ? -2.226 0.023 10.670 1.00 98.25 101 GLY A O 1
ATOM 774 N N . LEU A 1 102 ? -0.051 -0.333 10.265 1.00 98.19 102 LEU A N 1
ATOM 775 C CA . LEU A 1 102 ? 0.428 0.357 11.467 1.00 98.19 102 LEU A CA 1
ATOM 776 C C . LEU A 1 102 ? 0.182 1.863 11.392 1.00 98.19 102 LEU A C 1
ATOM 778 O O . LEU A 1 102 ? -0.210 2.463 12.392 1.00 98.19 102 LEU A O 1
ATOM 782 N N . VAL A 1 103 ? 0.386 2.479 10.225 1.00 98.19 103 VAL A N 1
ATOM 783 C CA . VAL A 1 103 ? 0.059 3.895 10.013 1.00 98.19 103 VAL A CA 1
ATOM 784 C C . VAL A 1 103 ? -1.435 4.116 10.227 1.00 98.19 103 VAL A C 1
ATOM 786 O O . VAL A 1 103 ? -1.795 5.018 10.981 1.00 98.19 103 VAL A O 1
ATOM 789 N N . ARG A 1 104 ? -2.300 3.249 9.683 1.00 97.94 104 ARG A N 1
ATOM 790 C CA . ARG A 1 104 ? -3.750 3.324 9.913 1.00 97.94 104 ARG A CA 1
ATOM 791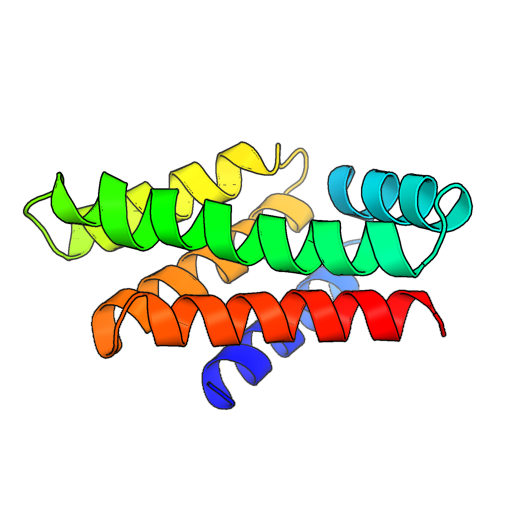 C C . ARG A 1 104 ? -4.144 3.160 11.384 1.00 97.94 104 ARG A C 1
ATOM 793 O O . ARG A 1 104 ? -5.054 3.855 11.833 1.00 97.94 104 ARG A O 1
ATOM 800 N N . LEU A 1 105 ? -3.474 2.276 12.132 1.00 97.19 105 LEU A N 1
ATOM 801 C CA . LEU A 1 105 ? -3.696 2.101 13.578 1.00 97.19 105 LEU A CA 1
ATOM 802 C C . LEU A 1 105 ? -3.323 3.342 14.394 1.00 97.19 105 LEU A C 1
ATOM 804 O O . LEU A 1 105 ? -3.924 3.593 15.435 1.00 97.19 105 LEU A O 1
ATOM 808 N N . LYS A 1 106 ? -2.262 4.048 13.992 1.00 97.06 106 LYS A N 1
ATOM 809 C CA . LYS A 1 106 ? -1.670 5.149 14.768 1.00 97.06 106 LYS A CA 1
ATOM 810 C C . LYS A 1 106 ? -2.151 6.531 14.336 1.00 97.06 106 LYS A C 1
ATOM 812 O O . LYS A 1 106 ? -1.998 7.474 15.106 1.00 97.06 106 LYS A O 1
ATOM 817 N N . ALA A 1 107 ? -2.686 6.641 13.129 1.00 96.81 107 ALA A N 1
ATOM 818 C CA . ALA A 1 107 ? -3.210 7.863 12.547 1.00 96.81 107 ALA A CA 1
ATOM 819 C C . ALA A 1 107 ? -4.561 7.559 11.879 1.00 96.81 107 ALA A C 1
ATOM 821 O O . ALA A 1 107 ? -5.529 7.228 12.561 1.00 96.81 107 ALA A O 1
ATOM 822 N N . ASP A 1 108 ? -4.629 7.642 10.553 1.00 97.62 108 ASP A N 1
ATOM 823 C CA . ASP A 1 108 ? -5.858 7.531 9.773 1.00 97.62 108 ASP A CA 1
ATOM 824 C C . ASP A 1 108 ? -5.588 6.975 8.360 1.00 97.62 108 ASP A C 1
ATOM 826 O O . ASP A 1 108 ? -4.443 6.710 7.972 1.00 97.62 108 ASP A O 1
ATOM 830 N N . CYS A 1 109 ? -6.660 6.757 7.590 1.00 98.19 109 CYS A N 1
ATOM 831 C CA . CYS A 1 109 ? -6.573 6.252 6.218 1.00 98.19 109 CYS A CA 1
ATOM 832 C C . CYS A 1 109 ? -5.877 7.247 5.277 1.00 98.19 109 CYS A C 1
ATOM 834 O O . CYS A 1 109 ? -5.136 6.838 4.383 1.00 98.19 109 CYS A O 1
ATOM 836 N N . PHE A 1 110 ? -6.057 8.552 5.492 1.00 98.12 110 PHE A N 1
ATOM 837 C CA . PHE A 1 110 ? -5.445 9.589 4.661 1.00 98.12 110 PHE A CA 1
ATOM 838 C C . PHE A 1 110 ? -3.915 9.574 4.774 1.00 98.12 110 PHE A C 1
ATOM 840 O O . PHE A 1 110 ? -3.205 9.545 3.772 1.00 98.12 110 PHE A O 1
ATOM 847 N N . THR A 1 111 ? -3.395 9.495 5.995 1.00 97.88 111 THR A N 1
ATOM 848 C CA . THR A 1 111 ? -1.963 9.404 6.285 1.00 97.88 111 THR A CA 1
ATOM 849 C C . THR A 1 111 ? -1.367 8.119 5.713 1.00 97.88 111 THR A C 1
ATOM 851 O O . THR A 1 111 ? -0.260 8.149 5.175 1.00 97.88 111 THR A O 1
ATOM 854 N N . SER A 1 112 ? -2.097 7.000 5.791 1.00 98.19 112 SER A N 1
ATOM 855 C CA . SER A 1 112 ? -1.690 5.737 5.158 1.00 98.19 112 SER A CA 1
ATOM 856 C C . SER A 1 112 ? -1.613 5.877 3.632 1.00 98.19 112 SER A C 1
ATOM 858 O O . SER A 1 112 ? -0.601 5.524 3.029 1.00 98.19 112 SER A O 1
ATOM 860 N N . THR A 1 113 ? -2.604 6.541 3.029 1.00 98.50 113 THR A N 1
ATOM 861 C CA . THR A 1 113 ? -2.636 6.871 1.593 1.00 98.50 113 THR A CA 1
ATOM 862 C C . THR A 1 113 ? -1.450 7.728 1.175 1.00 98.50 113 THR A C 1
ATOM 864 O O . THR A 1 113 ? -0.798 7.414 0.185 1.00 98.50 113 THR A O 1
ATOM 867 N N . LEU A 1 114 ? -1.089 8.760 1.942 1.00 98.00 114 LEU A N 1
ATOM 868 C CA . LEU A 1 114 ? 0.089 9.579 1.641 1.00 98.00 114 LEU A CA 1
ATOM 869 C C . LEU A 1 114 ? 1.398 8.782 1.708 1.00 98.00 114 LEU A C 1
ATOM 871 O O . LEU A 1 114 ? 2.284 8.991 0.878 1.00 98.00 114 LEU A O 1
ATOM 875 N N . VAL A 1 115 ? 1.534 7.866 2.673 1.00 97.81 115 VAL A N 1
ATOM 876 C CA . VAL A 1 115 ? 2.706 6.978 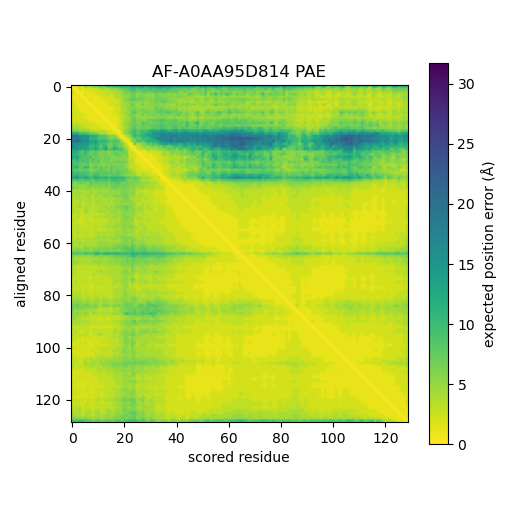2.768 1.00 97.81 115 VAL A CA 1
ATOM 877 C C . VAL A 1 115 ? 2.769 6.044 1.562 1.00 97.81 115 VAL A C 1
ATOM 879 O O . VAL A 1 115 ? 3.835 5.909 0.964 1.00 97.81 115 VAL A O 1
ATOM 882 N N . HIS A 1 116 ? 1.641 5.453 1.172 1.00 97.88 116 HIS A N 1
ATOM 883 C CA . HIS A 1 116 ? 1.564 4.565 0.017 1.00 97.88 116 HIS A CA 1
ATOM 884 C C . HIS A 1 116 ? 1.872 5.307 -1.295 1.00 97.88 116 HIS A C 1
ATOM 886 O O . HIS A 1 116 ? 2.728 4.877 -2.065 1.00 97.88 116 HIS A O 1
ATOM 892 N N . LEU A 1 117 ? 1.274 6.480 -1.507 1.00 97.25 117 LEU A N 1
ATOM 893 C CA . LEU A 1 117 ? 1.574 7.350 -2.648 1.00 97.25 117 LEU A CA 1
ATOM 894 C C . LEU A 1 117 ? 3.061 7.709 -2.712 1.00 97.25 117 LEU A C 1
ATOM 896 O O . LEU A 1 117 ? 3.669 7.658 -3.778 1.00 97.25 117 LEU A O 1
ATOM 900 N N . SER A 1 118 ? 3.657 8.039 -1.564 1.00 96.31 118 SER A N 1
ATOM 901 C CA . SER A 1 118 ? 5.086 8.351 -1.477 1.00 96.31 118 SER A CA 1
ATOM 902 C C . SER A 1 118 ? 5.947 7.145 -1.851 1.00 96.31 118 SER A C 1
ATOM 904 O O . SER A 1 118 ? 6.935 7.303 -2.559 1.00 96.31 118 SER A O 1
ATOM 906 N N . TRP A 1 119 ? 5.569 5.939 -1.416 1.00 95.25 119 TRP A N 1
ATOM 907 C CA . TRP A 1 119 ? 6.255 4.704 -1.793 1.00 95.25 119 TRP A CA 1
ATOM 908 C C . TRP A 1 119 ? 6.201 4.453 -3.298 1.00 95.25 119 TRP A C 1
ATOM 910 O O . TRP A 1 119 ? 7.250 4.287 -3.918 1.00 95.25 119 TRP A O 1
ATOM 920 N N . ASN A 1 120 ? 5.008 4.510 -3.895 1.00 94.31 120 ASN A N 1
ATOM 921 C CA . ASN A 1 120 ? 4.844 4.333 -5.337 1.00 94.31 120 ASN A CA 1
ATOM 922 C C . ASN A 1 120 ? 5.598 5.409 -6.125 1.00 94.31 120 ASN A C 1
ATOM 924 O O . ASN A 1 120 ? 6.235 5.093 -7.124 1.00 94.31 120 ASN A O 1
ATOM 928 N N . GLY A 1 121 ? 5.608 6.656 -5.646 1.00 93.31 121 GLY A N 1
ATOM 929 C CA . GLY A 1 121 ? 6.396 7.738 -6.237 1.00 93.31 121 GLY A CA 1
ATOM 930 C C . GLY A 1 121 ? 7.907 7.496 -6.177 1.00 93.31 121 GLY A C 1
ATOM 931 O O . GLY A 1 121 ? 8.596 7.734 -7.166 1.00 93.31 121 GLY A O 1
ATOM 932 N N . ILE A 1 122 ? 8.427 6.986 -5.054 1.00 91.81 122 ILE A N 1
ATOM 933 C CA . ILE A 1 122 ? 9.848 6.625 -4.911 1.00 91.81 122 ILE A CA 1
ATOM 934 C C . ILE A 1 122 ? 10.205 5.481 -5.859 1.00 91.81 122 ILE A C 1
ATOM 936 O O . ILE A 1 122 ? 11.170 5.599 -6.608 1.00 91.81 122 ILE A O 1
ATOM 940 N N . VAL A 1 123 ? 9.430 4.393 -5.854 1.00 89.19 123 VAL A N 1
ATOM 941 C CA . VAL A 1 123 ? 9.672 3.227 -6.720 1.00 89.19 123 VAL A CA 1
ATOM 942 C C . VAL A 1 123 ? 9.613 3.627 -8.194 1.00 89.19 123 VAL A C 1
ATOM 944 O O . VAL A 1 123 ? 10.494 3.253 -8.964 1.00 89.19 123 VAL A O 1
ATOM 947 N N . PHE A 1 124 ? 8.628 4.441 -8.576 1.00 90.25 124 PHE A N 1
ATOM 948 C CA . PHE A 1 124 ? 8.519 4.985 -9.925 1.00 90.25 124 PHE A CA 1
ATOM 949 C C . PHE A 1 124 ? 9.739 5.824 -10.304 1.00 90.25 124 PHE A C 1
ATOM 951 O O . PHE A 1 124 ? 10.349 5.571 -11.336 1.00 90.25 124 PHE A O 1
ATOM 958 N N . PHE A 1 125 ? 10.148 6.778 -9.465 1.00 90.19 125 PHE A N 1
ATOM 959 C CA . PHE A 1 125 ? 11.322 7.603 -9.752 1.00 90.19 125 PHE A CA 1
ATOM 960 C C . PHE A 1 125 ? 12.598 6.763 -9.888 1.00 90.19 125 PHE A C 1
ATOM 962 O O . PHE A 1 125 ? 13.384 6.994 -10.799 1.00 90.19 125 PHE A O 1
ATOM 969 N N . LEU A 1 126 ? 12.781 5.760 -9.024 1.00 86.56 126 LEU A N 1
ATOM 970 C CA . LEU A 1 126 ? 13.915 4.837 -9.099 1.00 86.56 126 LEU A CA 1
ATOM 971 C C . LEU A 1 126 ? 13.893 3.972 -10.364 1.00 86.56 126 LEU A C 1
ATOM 973 O O . LEU A 1 126 ? 14.957 3.629 -10.855 1.00 86.56 126 LEU A O 1
ATOM 977 N N . SER A 1 127 ? 12.717 3.640 -10.906 1.00 83.25 127 SER A N 1
ATOM 978 C CA . SER A 1 127 ? 12.604 2.890 -12.168 1.00 83.25 127 SER A CA 1
ATOM 979 C C . SER A 1 127 ? 13.024 3.688 -13.409 1.00 83.25 127 SER A C 1
ATOM 981 O O . SER A 1 127 ? 13.198 3.104 -14.472 1.00 83.25 127 SER A O 1
ATOM 983 N N . LEU A 1 128 ? 13.155 5.014 -13.286 1.00 84.19 128 LEU A N 1
ATOM 984 C CA . LEU A 1 128 ? 13.596 5.902 -14.367 1.00 84.19 128 LEU A CA 1
ATOM 985 C C . LEU A 1 128 ? 15.120 6.115 -14.387 1.00 84.19 128 LEU A C 1
ATOM 987 O O . LEU A 1 128 ? 15.611 6.792 -15.293 1.00 84.19 128 LEU A O 1
ATOM 991 N N . LEU A 1 129 ? 15.840 5.612 -13.377 1.00 83.56 129 LEU A N 1
ATOM 992 C CA . LEU A 1 129 ? 17.299 5.692 -13.244 1.00 83.56 129 LEU A CA 1
ATOM 993 C C . LEU A 1 129 ? 17.966 4.439 -13.816 1.00 83.56 129 LEU A C 1
ATOM 995 O 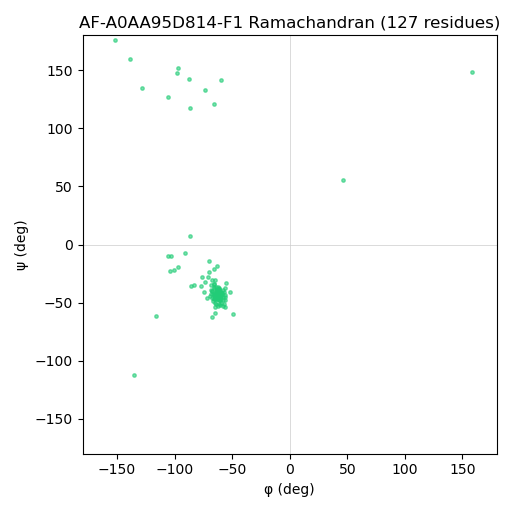O . LEU A 1 129 ? 19.029 4.609 -14.454 1.00 83.56 129 LEU A O 1
#

InterPro domains:
  IPR003675 CAAX prenyl protease 2/Lysostaphin resistance protein A-like domain [PF02517] (36-121)

Mean predicted aligned error: 4.11 Å

Organism: Streptococcus pneumoniae (NCBI:txid1313)